Protein AF-A0AAV2QJX8-F1 (afdb_monomer_lite)

Secondary structure (DSSP, 8-state):
--HHHHHHH--TTS--SHHHHHHHHHHHHHT-TTS-----HHHHHHHHHHHHHHHHHHHHHHHHHHHHHHHH-HHHHHHHHHHHHHHS-TTSPP-GGG--

InterPro domains:
  IPR001128 Cytochrome P450 [PF00067] (2-97)
  IPR002401 Cytochrome P450, E-class, group I [PR00463] (43-60)
  IPR002401 Cytochrome P450, E-class, group I [PR00463] (63-89)
  IPR036396 Cytochrome P450 superfamily [G3DSA:1.10.630.10] (1-100)
  IPR036396 Cytochrome P450 superfamily [SSF48264] (2-98)
  IPR050182 Cytochrome P450 family 2 [PTHR24300] (1-99)

Organism: Meganyctiphanes norvegica (NCBI:txid48144)

Structure (mmCIF, N/CA/C/O backbone):
data_AF-A0AAV2QJX8-F1
#
_entry.id   AF-A0AAV2QJX8-F1
#
loop_
_atom_site.group_PDB
_atom_site.id
_atom_site.type_symbol
_atom_site.label_atom_id
_atom_site.label_alt_id
_atom_site.label_comp_id
_atom_site.label_asym_id
_atom_site.label_entity_id
_atom_site.label_seq_id
_atom_site.pdbx_PDB_ins_code
_atom_site.Cartn_x
_atom_site.Cartn_y
_atom_site.Cartn_z
_atom_site.occupancy
_atom_site.B_iso_or_equiv
_atom_site.auth_seq_id
_atom_site.auth_comp_id
_atom_site.auth_asym_id
_atom_site.auth_atom_id
_atom_site.pdbx_PDB_model_num
ATOM 1 N N . GLU A 1 1 ? 9.453 -11.529 -6.345 1.00 67.75 1 GLU A N 1
ATOM 2 C CA . GLU A 1 1 ? 9.596 -11.100 -7.738 1.00 67.75 1 GLU A CA 1
ATOM 3 C C . GLU A 1 1 ? 10.838 -10.242 -7.875 1.00 67.75 1 GLU A C 1
ATOM 5 O O . GLU A 1 1 ? 11.121 -9.453 -6.973 1.00 67.75 1 GLU A O 1
ATOM 10 N N . THR A 1 2 ? 11.620 -10.449 -8.926 1.00 85.69 2 THR A N 1
ATOM 11 C CA . THR A 1 2 ? 12.833 -9.676 -9.226 1.00 85.69 2 THR A CA 1
ATOM 12 C C . THR A 1 2 ? 12.669 -8.936 -10.545 1.00 85.69 2 THR A C 1
ATOM 14 O O . THR A 1 2 ? 11.900 -9.357 -11.402 1.00 85.69 2 THR A O 1
ATOM 17 N N . ILE A 1 3 ? 13.430 -7.857 -10.747 1.00 88.31 3 ILE A N 1
ATOM 18 C CA . ILE A 1 3 ? 13.440 -7.150 -12.039 1.00 88.31 3 ILE A CA 1
ATOM 19 C C . ILE A 1 3 ? 13.795 -8.111 -13.185 1.00 88.31 3 ILE A C 1
ATOM 21 O O . ILE A 1 3 ? 13.232 -7.990 -14.268 1.00 88.31 3 ILE A O 1
ATOM 25 N N . ASP A 1 4 ? 14.656 -9.102 -12.936 1.00 91.06 4 ASP A N 1
ATOM 26 C CA . ASP A 1 4 ? 15.007 -10.131 -13.919 1.00 91.06 4 ASP A CA 1
ATOM 27 C C . ASP A 1 4 ? 13.804 -11.014 -14.299 1.00 91.06 4 ASP A C 1
ATOM 29 O O . ASP A 1 4 ? 13.627 -11.345 -15.471 1.00 91.06 4 ASP A O 1
ATOM 33 N N . GLU A 1 5 ? 12.948 -11.367 -13.335 1.00 92.25 5 GLU A N 1
ATOM 34 C CA . GLU A 1 5 ? 11.710 -12.121 -13.584 1.00 92.25 5 GLU A CA 1
ATOM 35 C C . GLU A 1 5 ? 10.695 -11.293 -14.383 1.00 92.25 5 GLU A C 1
ATOM 37 O O . GLU A 1 5 ? 10.117 -11.815 -15.339 1.00 92.25 5 GLU A O 1
ATOM 42 N N . HIS A 1 6 ? 10.538 -10.003 -14.064 1.00 92.19 6 HIS A N 1
ATOM 43 C CA . HIS A 1 6 ? 9.719 -9.081 -14.860 1.00 92.19 6 HIS A CA 1
ATOM 44 C C . HIS A 1 6 ? 10.265 -8.941 -16.282 1.00 92.19 6 HIS A C 1
ATOM 46 O O . HIS A 1 6 ? 9.528 -9.089 -17.249 1.00 92.19 6 HIS A O 1
ATOM 52 N N . ARG A 1 7 ? 11.582 -8.753 -16.443 1.00 91.38 7 ARG A N 1
ATOM 53 C CA . ARG A 1 7 ? 12.243 -8.696 -17.758 1.00 91.38 7 ARG A CA 1
ATOM 54 C C . ARG A 1 7 ? 12.019 -9.963 -18.583 1.00 91.38 7 ARG A C 1
ATOM 56 O O . ARG A 1 7 ? 11.833 -9.859 -19.792 1.00 91.38 7 ARG A O 1
ATOM 63 N N . ALA A 1 8 ? 12.062 -11.138 -17.956 1.00 94.25 8 ALA A N 1
ATOM 64 C CA . ALA A 1 8 ? 11.900 -12.418 -18.641 1.00 94.25 8 ALA A CA 1
ATOM 65 C C . ALA A 1 8 ? 10.462 -12.669 -19.125 1.00 94.25 8 ALA A C 1
ATOM 67 O O . ALA A 1 8 ? 10.281 -13.337 -20.143 1.00 94.25 8 ALA A O 1
ATOM 68 N N . ASN A 1 9 ? 9.465 -12.140 -18.412 1.00 93.81 9 ASN A N 1
ATOM 69 C CA . ASN A 1 9 ? 8.045 -12.374 -18.683 1.00 93.81 9 ASN A CA 1
ATOM 70 C C . ASN A 1 9 ? 7.308 -11.135 -19.221 1.00 93.81 9 ASN A C 1
ATOM 72 O O . ASN A 1 9 ? 6.085 -11.172 -19.335 1.00 93.81 9 ASN A O 1
ATOM 76 N N . LEU A 1 10 ? 8.031 -10.057 -19.545 1.00 94.25 10 LEU A N 1
ATOM 77 C CA . LEU A 1 10 ? 7.440 -8.779 -19.931 1.00 94.25 10 LEU A CA 1
ATOM 78 C C . LEU A 1 10 ? 6.598 -8.914 -21.204 1.00 94.25 10 LEU A C 1
ATOM 80 O O . LEU A 1 10 ? 7.129 -9.191 -22.283 1.00 94.25 10 LEU A O 1
ATOM 84 N N . ASP A 1 11 ? 5.304 -8.635 -21.077 1.00 95.56 11 ASP A N 1
ATOM 85 C CA . ASP A 1 11 ? 4.378 -8.456 -22.190 1.00 95.56 11 ASP A CA 1
ATOM 86 C C . ASP A 1 11 ? 4.034 -6.961 -22.324 1.00 95.56 11 ASP A C 1
ATOM 88 O O . ASP A 1 11 ? 3.271 -6.432 -21.512 1.00 95.56 11 ASP A O 1
ATOM 92 N N . PRO A 1 12 ? 4.590 -6.247 -23.323 1.00 93.25 12 PRO A N 1
ATOM 93 C CA . PRO A 1 12 ? 4.323 -4.823 -23.509 1.00 93.25 12 PRO A CA 1
ATOM 94 C C . PRO A 1 12 ? 2.847 -4.479 -23.738 1.00 93.25 12 PRO A C 1
ATOM 96 O O . PRO A 1 12 ? 2.444 -3.353 -23.448 1.00 93.25 12 PRO A O 1
ATOM 99 N N . ASP A 1 13 ? 2.052 -5.423 -24.250 1.00 95.31 13 ASP A N 1
ATOM 100 C CA . ASP A 1 13 ? 0.625 -5.222 -24.517 1.00 95.31 13 ASP A CA 1
ATOM 101 C C . ASP A 1 13 ? -0.246 -5.522 -23.280 1.00 95.31 13 ASP A C 1
ATOM 103 O O . ASP A 1 13 ? -1.425 -5.157 -23.248 1.00 95.31 13 ASP A O 1
ATOM 107 N N . ASN A 1 14 ? 0.326 -6.151 -22.246 1.00 95.75 14 ASN A N 1
ATOM 108 C CA . ASN A 1 14 ? -0.356 -6.507 -21.002 1.00 95.75 14 ASN A CA 1
ATOM 109 C C . ASN A 1 14 ? 0.573 -6.387 -19.768 1.00 95.75 14 ASN A C 1
ATOM 111 O O . ASN A 1 14 ? 0.920 -7.402 -19.158 1.00 95.75 14 ASN A O 1
ATOM 115 N N . PRO A 1 15 ? 0.970 -5.161 -19.376 1.00 94.62 15 PRO A N 1
ATOM 116 C CA . PRO A 1 15 ? 1.770 -4.932 -18.173 1.00 94.62 15 PRO A CA 1
ATOM 117 C C . PRO A 1 15 ? 0.975 -5.269 -16.905 1.00 94.62 15 PRO A C 1
ATOM 119 O O . PRO A 1 15 ? -0.177 -4.854 -16.757 1.00 94.62 15 PRO A O 1
ATOM 122 N N . LEU A 1 16 ? 1.589 -6.005 -15.979 1.00 93.06 16 LEU A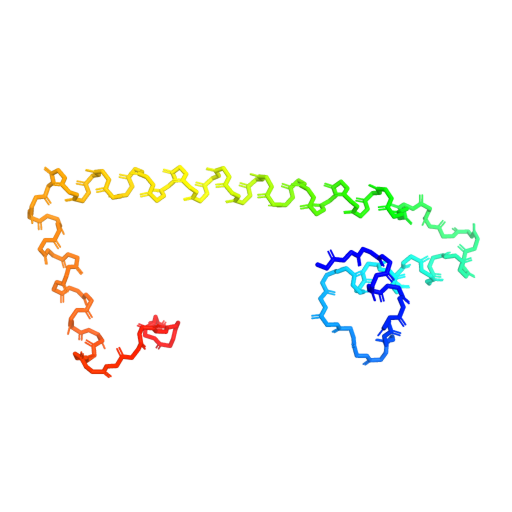 N 1
ATOM 123 C CA . LEU A 1 16 ? 0.921 -6.491 -14.770 1.00 93.06 16 LEU A CA 1
ATOM 124 C C . LEU A 1 16 ? 1.017 -5.504 -13.609 1.00 93.06 16 LEU A C 1
ATOM 126 O O . LEU A 1 16 ? 0.101 -5.422 -12.786 1.00 93.06 16 LEU A O 1
ATOM 130 N N . ASP A 1 17 ? 2.116 -4.758 -13.531 1.00 92.25 17 ASP A N 1
ATOM 131 C CA . ASP A 1 17 ? 2.366 -3.848 -12.425 1.00 92.25 17 ASP A CA 1
ATOM 132 C C . ASP A 1 17 ? 3.257 -2.645 -12.790 1.00 92.25 17 ASP A C 1
ATOM 134 O O . ASP A 1 17 ? 3.586 -2.366 -13.947 1.00 92.25 17 ASP A O 1
ATOM 138 N N . VAL A 1 18 ? 3.628 -1.883 -11.759 1.00 91.00 18 VAL A N 1
ATOM 139 C CA . VAL A 1 18 ? 4.465 -0.686 -11.887 1.00 91.00 18 VAL A CA 1
ATOM 140 C C . VAL A 1 18 ? 5.867 -0.989 -12.426 1.00 91.00 18 VAL A C 1
ATOM 142 O O . VAL A 1 18 ? 6.458 -0.123 -13.075 1.00 91.00 18 VAL A O 1
ATOM 145 N N . ILE A 1 19 ? 6.401 -2.187 -12.172 1.00 92.31 19 ILE A N 1
ATOM 146 C CA . ILE A 1 19 ? 7.719 -2.612 -12.644 1.00 92.31 19 ILE A CA 1
ATOM 147 C C . ILE A 1 19 ? 7.641 -2.784 -14.158 1.00 92.31 19 ILE A C 1
ATOM 149 O O . ILE A 1 19 ? 8.415 -2.140 -14.868 1.00 92.31 19 ILE A O 1
ATOM 153 N N . ASP A 1 20 ? 6.655 -3.528 -14.660 1.00 93.50 20 ASP A N 1
ATOM 154 C CA . ASP A 1 20 ? 6.452 -3.731 -16.101 1.00 93.50 20 ASP A CA 1
ATOM 155 C C . ASP A 1 20 ? 6.280 -2.405 -16.847 1.00 93.50 20 ASP A C 1
ATOM 157 O O . ASP A 1 20 ? 6.976 -2.138 -17.832 1.00 93.50 20 ASP A O 1
ATOM 161 N N . HIS A 1 21 ? 5.417 -1.523 -16.334 1.00 92.12 21 HIS A N 1
ATOM 162 C CA . HIS A 1 21 ? 5.209 -0.194 -16.911 1.00 92.12 21 HIS A CA 1
ATOM 163 C C . HIS A 1 21 ? 6.500 0.628 -16.979 1.00 92.12 21 HIS A C 1
ATOM 165 O O . HIS A 1 21 ? 6.755 1.305 -17.978 1.00 92.12 21 HIS A O 1
ATOM 171 N N . TYR A 1 22 ? 7.329 0.572 -15.937 1.00 91.19 22 TYR A N 1
ATOM 172 C CA . TYR A 1 22 ? 8.600 1.287 -15.924 1.00 91.19 22 TYR A CA 1
ATOM 173 C C . TYR A 1 22 ? 9.588 0.702 -16.938 1.00 91.19 22 TYR A C 1
ATOM 175 O O . TYR A 1 22 ? 10.271 1.455 -17.634 1.00 91.19 22 TYR A O 1
ATOM 183 N N . LEU A 1 23 ? 9.666 -0.628 -17.046 1.00 90.94 23 LEU A N 1
ATOM 184 C CA . LEU A 1 23 ? 10.574 -1.312 -17.969 1.00 90.94 23 LEU A CA 1
ATOM 185 C C . LEU A 1 23 ? 10.210 -1.053 -19.440 1.00 90.94 23 LEU A C 1
ATOM 187 O O . LEU A 1 23 ? 11.116 -0.804 -20.240 1.00 90.94 23 LEU A O 1
ATOM 191 N N . ILE A 1 24 ? 8.917 -1.045 -19.781 1.00 91.56 24 ILE A N 1
ATOM 192 C CA . ILE A 1 24 ? 8.418 -0.695 -21.124 1.00 91.56 24 ILE A CA 1
ATOM 193 C C . ILE A 1 24 ? 8.850 0.724 -21.487 1.00 91.56 24 ILE A C 1
ATOM 195 O O . ILE A 1 24 ? 9.475 0.960 -22.520 1.00 91.56 24 ILE A O 1
ATOM 199 N N . GLU A 1 25 ? 8.587 1.664 -20.591 1.00 88.56 25 GLU A N 1
ATOM 200 C CA . GLU A 1 25 ? 8.918 3.070 -20.772 1.00 88.56 25 GLU A CA 1
ATOM 201 C C . GLU A 1 25 ? 10.443 3.302 -20.861 1.00 88.56 25 GLU A C 1
ATOM 203 O O . GLU A 1 25 ? 10.904 4.111 -21.669 1.00 88.56 25 GLU A O 1
ATOM 208 N N . CYS A 1 26 ? 11.259 2.558 -20.102 1.00 86.62 26 CYS A N 1
ATOM 209 C CA . CYS A 1 26 ? 12.716 2.535 -20.285 1.00 86.62 26 CYS A CA 1
ATOM 210 C C . CYS A 1 26 ? 13.104 2.140 -21.716 1.00 86.62 26 CYS A C 1
ATOM 212 O O . CYS A 1 26 ? 14.010 2.739 -22.304 1.00 86.62 26 CYS A O 1
ATOM 214 N N . ASP A 1 27 ? 12.457 1.120 -22.278 1.00 87.69 27 ASP A N 1
ATOM 215 C CA . ASP A 1 27 ? 12.772 0.619 -23.615 1.00 87.69 27 ASP A CA 1
ATOM 216 C C . ASP A 1 27 ? 12.272 1.554 -24.722 1.00 87.69 27 ASP A C 1
ATOM 218 O O . ASP A 1 27 ? 12.922 1.674 -25.764 1.00 87.69 27 ASP A O 1
ATOM 222 N N . GLU A 1 28 ? 11.182 2.285 -24.497 1.00 86.62 28 GLU A N 1
ATOM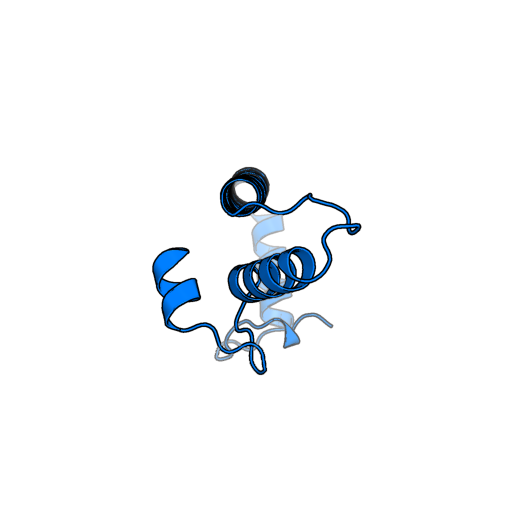 223 C CA . GLU A 1 28 ? 10.734 3.360 -25.386 1.00 86.62 28 GLU A CA 1
ATOM 224 C C . GLU A 1 28 ? 11.709 4.540 -25.404 1.00 86.62 28 GLU 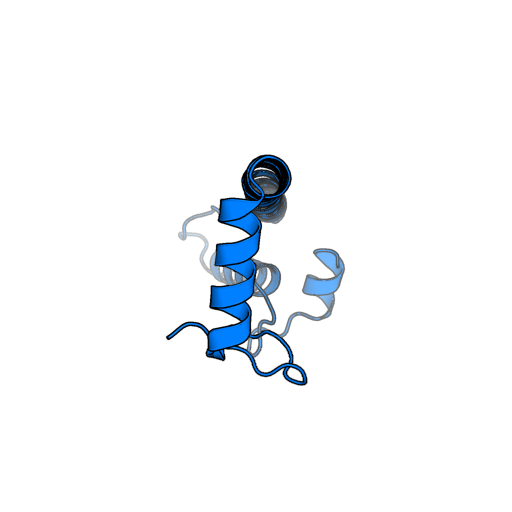A C 1
ATOM 226 O O . GLU A 1 28 ? 12.060 5.035 -26.480 1.00 86.62 28 GLU A O 1
ATOM 231 N N . GLN A 1 29 ? 12.235 4.945 -24.246 1.00 82.94 29 GLN A N 1
ATOM 232 C CA . GLN A 1 29 ? 13.221 6.029 -24.171 1.00 82.94 29 GLN A CA 1
ATOM 233 C C . GLN A 1 29 ? 14.529 5.681 -24.885 1.00 82.94 29 GLN A C 1
ATOM 235 O O . GLN A 1 29 ? 15.090 6.531 -25.579 1.00 82.94 29 GLN A O 1
ATOM 240 N N . LYS A 1 30 ? 14.984 4.422 -24.814 1.00 81.25 30 LYS A N 1
ATOM 241 C CA . LYS A 1 30 ? 16.167 3.958 -25.567 1.00 81.25 30 LYS A CA 1
ATOM 242 C C . LYS A 1 30 ? 16.005 4.120 -27.084 1.00 81.25 30 LYS A C 1
ATOM 244 O O . LYS A 1 30 ? 17.004 4.295 -27.780 1.00 81.25 30 LYS A O 1
ATOM 249 N N . LYS A 1 31 ? 14.773 4.084 -27.607 1.00 84.44 31 LYS A N 1
ATOM 250 C CA . LYS A 1 31 ? 14.482 4.281 -29.040 1.00 84.44 31 LYS A CA 1
ATOM 251 C C . LYS A 1 31 ? 14.544 5.753 -29.466 1.00 84.44 31 LYS A C 1
ATOM 253 O O . LYS A 1 31 ? 14.595 6.018 -30.665 1.00 84.44 31 LYS A O 1
ATOM 258 N N . ASN A 1 32 ? 14.569 6.705 -28.526 1.00 81.25 32 ASN A N 1
ATOM 259 C CA . ASN A 1 32 ? 14.654 8.139 -28.803 1.00 81.25 32 ASN A CA 1
ATOM 260 C C . ASN A 1 32 ? 15.929 8.761 -28.190 1.00 81.25 32 ASN A C 1
ATOM 262 O O . ASN A 1 32 ? 15.893 9.252 -27.062 1.00 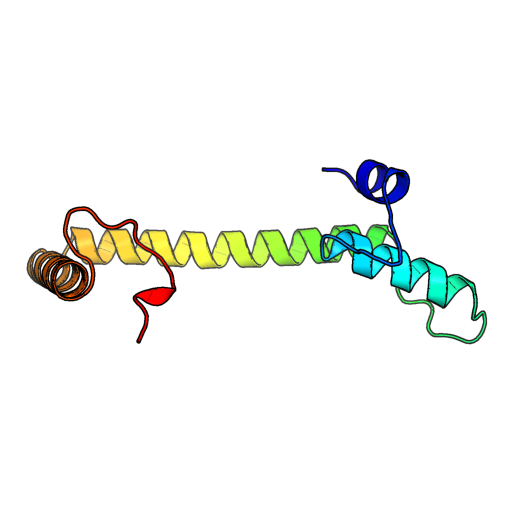81.25 32 ASN A O 1
ATOM 266 N N . PRO A 1 33 ? 17.049 8.826 -28.938 1.00 71.12 33 PRO A N 1
ATOM 267 C CA . PRO A 1 33 ? 18.340 9.314 -28.432 1.00 71.12 33 PRO A CA 1
ATOM 268 C C . PRO A 1 33 ? 18.341 10.779 -27.969 1.00 71.12 33 PRO A C 1
ATOM 270 O O . PRO A 1 33 ? 19.209 11.176 -27.196 1.00 71.12 33 PRO A O 1
ATOM 273 N N . ASN A 1 34 ? 17.383 11.579 -28.452 1.00 77.56 34 ASN A N 1
ATOM 274 C CA . ASN A 1 34 ? 17.209 12.988 -28.084 1.00 77.56 34 ASN A CA 1
ATOM 275 C C . ASN A 1 34 ? 16.170 13.175 -26.967 1.00 77.56 34 ASN A C 1
ATOM 277 O O . ASN A 1 34 ? 15.864 14.307 -26.588 1.00 77.56 34 ASN A O 1
ATOM 281 N N . GLY A 1 35 ? 15.580 12.078 -26.490 1.00 67.06 35 GLY A N 1
ATOM 282 C CA . GLY A 1 35 ? 14.627 12.073 -25.398 1.00 67.06 35 GLY A CA 1
ATOM 283 C C . GLY A 1 35 ? 15.304 12.240 -24.034 1.00 67.06 35 GLY A C 1
ATOM 284 O O . GLY A 1 35 ? 16.527 12.123 -23.909 1.00 67.06 35 GLY A O 1
ATOM 285 N N . PRO A 1 36 ? 14.518 12.513 -22.985 1.00 64.75 36 PRO A N 1
ATOM 286 C CA . PRO A 1 36 ? 15.042 12.608 -21.633 1.00 64.75 36 PRO A CA 1
ATOM 287 C C . PRO A 1 36 ? 15.616 11.258 -21.168 1.00 64.75 36 PRO A C 1
ATOM 289 O O . PRO A 1 36 ? 14.902 10.262 -21.171 1.00 64.75 36 PRO A O 1
ATOM 292 N N . GLN A 1 37 ? 16.886 11.213 -20.750 1.00 67.06 37 GLN A N 1
ATOM 293 C CA . GLN A 1 37 ? 17.528 9.998 -20.223 1.00 67.06 37 GLN A CA 1
ATOM 294 C C . GLN A 1 37 ? 17.360 9.925 -18.702 1.00 67.06 37 GLN A C 1
ATOM 296 O O . GLN A 1 37 ? 18.291 10.219 -17.954 1.00 67.06 37 GLN A O 1
ATOM 301 N N . PHE A 1 38 ? 16.157 9.592 -18.235 1.00 64.06 38 PHE A N 1
ATOM 302 C CA . PHE A 1 38 ? 15.837 9.659 -16.801 1.00 64.06 38 PHE A CA 1
ATOM 303 C C . PHE A 1 38 ? 15.545 8.309 -16.139 1.00 64.06 38 PHE A C 1
ATOM 305 O O . PHE A 1 38 ? 15.180 8.297 -14.968 1.00 64.06 38 PHE A O 1
ATOM 312 N N . LYS A 1 39 ? 15.652 7.183 -16.856 1.00 69.94 39 LYS A N 1
ATOM 313 C CA . LYS A 1 39 ? 15.102 5.910 -16.371 1.00 69.94 39 LYS A CA 1
ATOM 314 C C . LYS A 1 39 ? 16.086 4.754 -16.518 1.00 69.94 39 LYS A C 1
ATOM 316 O O . LYS A 1 39 ? 16.110 4.073 -17.544 1.00 69.94 39 LYS A O 1
ATOM 321 N N . SER A 1 40 ? 16.915 4.546 -15.494 1.00 83.69 40 SER A N 1
ATOM 322 C CA . SER A 1 40 ? 17.706 3.321 -15.341 1.00 83.69 40 SER A CA 1
ATOM 323 C C . SER A 1 40 ? 16.990 2.310 -14.441 1.00 83.69 40 SER A C 1
ATOM 325 O O . SER A 1 40 ? 16.154 2.675 -13.617 1.00 83.69 40 SER A O 1
ATOM 327 N N . GLU A 1 41 ? 17.363 1.034 -14.529 1.00 83.62 41 GLU A N 1
ATOM 328 C CA . GLU A 1 41 ? 16.864 0.014 -13.592 1.00 83.62 41 GLU A CA 1
ATOM 329 C C . GLU A 1 41 ? 17.271 0.316 -12.140 1.00 83.62 41 GLU A C 1
ATOM 331 O O . GLU A 1 41 ? 16.542 -0.007 -11.208 1.00 83.62 41 GLU A O 1
ATOM 336 N N . MET A 1 42 ? 18.386 1.022 -11.923 1.00 86.38 42 MET A N 1
ATOM 337 C CA . MET A 1 42 ? 18.761 1.488 -10.584 1.00 86.38 42 MET A CA 1
ATOM 338 C C . MET A 1 42 ? 17.804 2.555 -10.048 1.00 86.38 42 MET A C 1
ATOM 340 O O . MET A 1 42 ? 17.551 2.598 -8.844 1.00 86.38 42 MET A O 1
ATOM 344 N N . ASP A 1 43 ? 17.261 3.408 -10.916 1.00 88.62 43 ASP A N 1
ATOM 345 C CA . ASP A 1 43 ? 16.266 4.406 -10.517 1.00 88.62 43 ASP A CA 1
ATOM 346 C C . ASP A 1 43 ? 14.910 3.750 -10.232 1.00 88.62 43 ASP A C 1
ATOM 348 O O . ASP A 1 43 ? 14.213 4.174 -9.308 1.00 88.62 43 ASP A O 1
ATOM 352 N N . LEU A 1 44 ? 14.580 2.661 -10.935 1.00 89.12 44 LEU A N 1
ATOM 353 C CA . LEU A 1 44 ? 13.438 1.806 -10.606 1.00 89.12 44 LEU A CA 1
ATOM 354 C C . LEU A 1 44 ? 13.582 1.190 -9.212 1.00 89.12 44 LEU A C 1
ATOM 356 O O . LEU A 1 44 ? 12.681 1.333 -8.389 1.00 89.12 44 LEU A O 1
ATOM 360 N N . ILE A 1 45 ? 14.733 0.578 -8.911 1.00 89.94 45 ILE A N 1
ATOM 361 C CA . ILE A 1 45 ? 15.010 -0.003 -7.586 1.00 89.94 45 ILE A CA 1
ATOM 362 C C . ILE A 1 45 ? 14.848 1.050 -6.487 1.00 89.94 45 ILE A C 1
ATOM 364 O O . ILE A 1 45 ? 14.192 0.789 -5.481 1.00 89.94 45 ILE A O 1
ATOM 368 N N . ARG A 1 46 ? 15.414 2.249 -6.681 1.00 90.88 46 ARG A N 1
ATOM 369 C CA . ARG A 1 46 ? 15.274 3.357 -5.722 1.00 90.88 46 ARG A CA 1
ATOM 370 C C . ARG A 1 46 ? 13.820 3.763 -5.533 1.00 90.88 46 ARG A C 1
ATOM 372 O O . ARG A 1 46 ? 13.378 3.890 -4.402 1.00 90.88 46 ARG A O 1
ATOM 379 N N . THR A 1 47 ? 13.078 3.912 -6.625 1.00 90.38 47 THR A N 1
ATOM 380 C CA . THR A 1 47 ? 11.668 4.317 -6.582 1.00 90.38 47 THR A CA 1
ATOM 381 C C . THR A 1 47 ? 10.813 3.292 -5.837 1.00 90.38 47 THR A C 1
ATOM 383 O O . THR A 1 47 ? 10.017 3.668 -4.979 1.00 90.38 47 THR A O 1
ATOM 386 N N . ILE A 1 48 ? 10.996 1.997 -6.118 1.00 91.44 48 ILE A N 1
ATOM 387 C CA . ILE A 1 48 ? 10.285 0.914 -5.422 1.00 91.44 48 ILE A CA 1
ATOM 388 C C . ILE A 1 48 ? 10.652 0.907 -3.938 1.00 91.44 48 ILE A C 1
ATOM 390 O O . ILE A 1 48 ? 9.771 0.785 -3.087 1.00 91.44 48 ILE A O 1
ATOM 394 N N . PHE A 1 49 ? 11.941 1.053 -3.622 1.00 93.31 49 PHE A N 1
ATOM 395 C CA . PHE A 1 49 ? 12.408 1.084 -2.242 1.00 93.31 49 PHE A CA 1
ATOM 396 C C . PHE A 1 49 ? 11.823 2.269 -1.471 1.00 93.31 49 PHE A C 1
ATOM 398 O O . PHE A 1 49 ? 11.299 2.071 -0.378 1.00 93.31 49 PHE A O 1
ATOM 405 N N . ASP A 1 50 ? 11.857 3.471 -2.044 1.00 94.88 50 ASP A N 1
ATOM 406 C CA . ASP A 1 50 ? 11.308 4.676 -1.422 1.00 94.88 50 ASP A CA 1
ATOM 407 C C . ASP A 1 50 ? 9.797 4.544 -1.205 1.00 94.88 50 ASP A C 1
ATOM 409 O O . ASP A 1 50 ? 9.306 4.838 -0.114 1.00 94.88 50 ASP A O 1
ATOM 413 N N . LEU A 1 51 ? 9.060 4.040 -2.203 1.00 93.69 51 LEU A N 1
ATOM 414 C CA . LEU A 1 51 ? 7.619 3.803 -2.096 1.00 93.69 51 LEU A CA 1
ATOM 415 C C . LEU A 1 51 ? 7.298 2.802 -0.978 1.00 93.69 51 LEU A C 1
ATOM 417 O O . LEU A 1 51 ? 6.416 3.056 -0.153 1.00 93.69 51 LEU A O 1
ATOM 421 N N . PHE A 1 52 ? 8.029 1.686 -0.923 1.00 94.19 52 PHE A N 1
ATOM 422 C CA . PHE A 1 52 ? 7.843 0.667 0.105 1.00 94.19 52 PHE A CA 1
ATOM 423 C C . PHE A 1 52 ? 8.203 1.193 1.495 1.00 94.19 52 PHE A C 1
ATOM 425 O O . PHE A 1 52 ? 7.411 1.050 2.422 1.00 94.19 52 PHE A O 1
ATOM 432 N N . ALA A 1 53 ? 9.368 1.822 1.651 1.00 96.75 53 ALA A N 1
ATOM 433 C CA . ALA A 1 53 ? 9.839 2.331 2.933 1.00 96.75 53 ALA A CA 1
ATOM 434 C C . ALA A 1 53 ? 8.901 3.412 3.485 1.00 96.75 53 ALA A C 1
ATOM 436 O O . ALA A 1 53 ? 8.498 3.338 4.648 1.00 96.75 53 ALA A O 1
ATOM 437 N N . ALA A 1 54 ? 8.496 4.372 2.647 1.00 97.12 54 ALA A N 1
ATOM 438 C CA . ALA A 1 54 ? 7.562 5.422 3.040 1.00 97.12 54 ALA A CA 1
ATOM 439 C C . ALA A 1 54 ? 6.185 4.850 3.414 1.00 97.12 54 ALA A C 1
ATOM 441 O O . ALA A 1 54 ? 5.619 5.228 4.443 1.00 97.12 54 ALA A O 1
ATOM 442 N N . GLY A 1 55 ? 5.654 3.918 2.614 1.00 96.88 55 GLY A N 1
ATOM 443 C CA . GLY A 1 55 ? 4.366 3.274 2.879 1.00 96.88 55 GLY A CA 1
ATOM 444 C C . GLY A 1 55 ? 4.382 2.407 4.138 1.00 96.88 55 GLY A C 1
ATOM 445 O O . GLY A 1 55 ? 3.441 2.455 4.933 1.00 96.88 55 GLY A O 1
ATOM 446 N N . PHE A 1 56 ? 5.465 1.658 4.349 1.00 96.94 56 PHE A N 1
ATOM 447 C CA . PHE A 1 56 ? 5.656 0.796 5.510 1.00 96.94 56 PHE A CA 1
ATOM 448 C C . PHE A 1 56 ? 5.745 1.603 6.805 1.00 96.94 56 PHE A C 1
ATOM 450 O O . PHE A 1 56 ? 4.987 1.330 7.737 1.00 96.94 56 PHE A O 1
ATOM 457 N N . ASP A 1 57 ? 6.633 2.600 6.868 1.00 96.69 57 ASP A N 1
ATOM 458 C CA . ASP A 1 57 ? 6.868 3.370 8.093 1.00 96.69 57 ASP A CA 1
ATOM 459 C C . ASP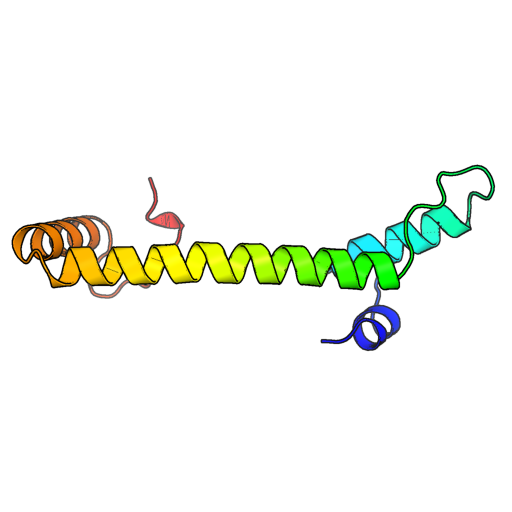 A 1 57 ? 5.607 4.131 8.527 1.00 96.69 57 ASP A C 1
ATOM 461 O O . ASP A 1 57 ? 5.146 4.004 9.666 1.00 96.69 57 ASP A O 1
ATOM 465 N N . THR A 1 58 ? 4.976 4.842 7.586 1.00 98.12 58 THR A N 1
ATOM 466 C CA . THR A 1 58 ? 3.773 5.634 7.871 1.00 98.12 58 THR A CA 1
ATOM 467 C C . THR A 1 58 ? 2.584 4.756 8.261 1.00 98.12 58 THR A C 1
ATOM 469 O O . THR A 1 58 ? 2.007 4.964 9.329 1.00 98.12 58 THR A O 1
ATOM 472 N N . SER A 1 59 ? 2.249 3.730 7.469 1.00 98.31 59 SER A N 1
ATOM 473 C CA . SER A 1 59 ? 1.086 2.870 7.741 1.00 98.31 59 SER A CA 1
ATOM 474 C C . SER A 1 59 ? 1.261 2.052 9.022 1.00 98.31 59 SER A C 1
ATOM 476 O O . SER A 1 59 ? 0.323 1.939 9.812 1.00 98.31 59 SER A O 1
ATOM 478 N N . SER A 1 60 ? 2.464 1.521 9.271 1.00 98.25 60 SER A N 1
ATOM 479 C CA . SER A 1 60 ? 2.778 0.772 10.496 1.00 98.25 60 SER A CA 1
ATOM 480 C C . SER A 1 60 ? 2.659 1.657 11.735 1.00 98.25 60 SER A C 1
ATOM 482 O O . SER A 1 60 ? 2.024 1.270 12.721 1.00 98.25 60 SER A O 1
ATOM 484 N N . SER A 1 61 ? 3.205 2.875 11.676 1.00 98.06 61 SER A N 1
ATOM 485 C CA . SER A 1 61 ? 3.091 3.848 12.762 1.00 98.06 61 SER A CA 1
ATOM 486 C C . SER A 1 61 ? 1.630 4.218 13.026 1.00 98.06 61 SER A C 1
ATOM 488 O O . SER A 1 61 ? 1.170 4.142 14.169 1.00 98.06 61 SER A O 1
ATOM 490 N N . THR A 1 62 ? 0.860 4.527 11.979 1.00 98.44 62 THR A N 1
ATOM 491 C CA . THR A 1 62 ? -0.568 4.845 12.099 1.00 98.44 62 THR A CA 1
ATOM 492 C C . THR A 1 62 ? -1.358 3.696 12.718 1.00 98.44 62 THR A C 1
ATOM 494 O O . THR A 1 62 ? -2.092 3.927 13.678 1.00 98.44 62 THR A O 1
ATOM 497 N N . LEU A 1 63 ? -1.187 2.460 12.236 1.00 98.25 63 LEU A N 1
ATOM 498 C CA . LEU A 1 63 ? -1.879 1.290 12.788 1.00 98.25 63 LEU A CA 1
ATOM 499 C C . LEU A 1 63 ? -1.485 1.024 14.241 1.00 98.25 63 LEU A C 1
ATOM 501 O O . LEU A 1 63 ? -2.349 0.744 15.072 1.00 98.25 63 LEU A O 1
ATOM 505 N N . ARG A 1 64 ? -0.199 1.161 14.580 1.00 98.31 64 ARG A N 1
ATOM 506 C CA . ARG A 1 64 ? 0.286 1.019 15.958 1.00 98.31 64 ARG A CA 1
ATOM 507 C C . ARG A 1 64 ? -0.418 1.998 16.895 1.00 98.31 64 ARG A C 1
ATOM 509 O O . ARG A 1 64 ? -0.878 1.587 17.959 1.00 98.31 64 ARG A O 1
ATOM 516 N N . TRP A 1 65 ? -0.496 3.273 16.519 1.00 98.06 65 TRP A N 1
ATOM 517 C CA . TRP A 1 65 ? -1.179 4.280 17.330 1.00 98.06 65 TRP A CA 1
ATOM 518 C C . TRP A 1 65 ? -2.685 4.046 17.377 1.00 98.06 65 TRP A C 1
ATOM 520 O O . TRP A 1 65 ? -3.254 4.095 18.464 1.00 98.06 65 TRP A O 1
ATOM 530 N N . LEU A 1 66 ? -3.317 3.732 16.244 1.00 97.88 66 LEU A N 1
ATOM 531 C CA . LEU A 1 66 ? -4.742 3.409 16.171 1.00 97.88 66 LEU A CA 1
ATOM 532 C C . LEU A 1 66 ? -5.104 2.298 17.163 1.00 97.88 66 LEU A C 1
ATOM 534 O O . LEU A 1 66 ? -5.968 2.496 18.015 1.00 97.88 66 LEU A O 1
ATOM 538 N N . ILE A 1 67 ? -4.398 1.166 17.100 1.00 97.75 67 ILE A N 1
ATOM 539 C CA . ILE A 1 67 ? -4.630 0.022 17.989 1.00 97.75 67 ILE A CA 1
ATOM 540 C C . ILE A 1 67 ? -4.405 0.424 19.448 1.00 97.75 67 ILE A C 1
ATOM 542 O O . ILE A 1 67 ? -5.231 0.102 20.298 1.00 97.75 67 ILE A O 1
ATOM 546 N N . LEU A 1 68 ? -3.322 1.150 19.750 1.00 98.00 68 LEU A N 1
ATOM 547 C CA . LEU A 1 68 ? -3.031 1.591 21.114 1.00 98.00 68 LEU A CA 1
ATOM 548 C C . LEU A 1 68 ? -4.150 2.477 21.683 1.00 98.00 68 LEU A C 1
ATOM 550 O O . LEU A 1 68 ? -4.576 2.266 22.821 1.00 98.00 68 LEU A O 1
ATOM 554 N N . TYR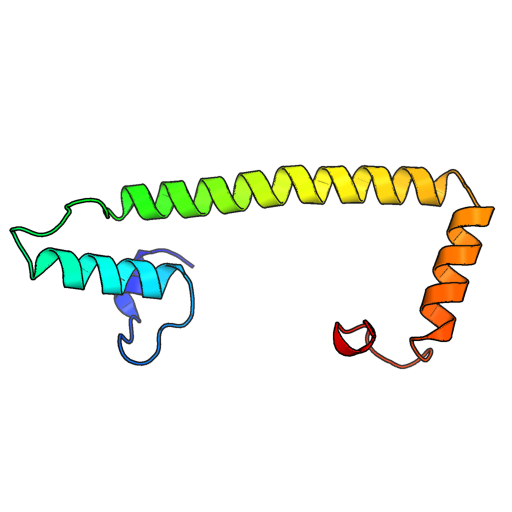 A 1 69 ? -4.629 3.455 20.910 1.00 97.38 69 TYR A N 1
ATOM 555 C CA . TYR A 1 69 ? -5.682 4.366 21.357 1.00 97.38 69 TYR A CA 1
ATOM 556 C C . TYR A 1 69 ? -7.013 3.642 21.532 1.00 97.38 69 TYR A C 1
ATOM 558 O O . TYR A 1 69 ? -7.646 3.822 22.570 1.00 97.38 69 TYR A O 1
ATOM 566 N N . VAL A 1 70 ? -7.403 2.796 20.576 1.00 98.00 70 VAL A N 1
ATOM 567 C CA . VAL A 1 70 ? -8.647 2.016 20.646 1.00 98.00 70 VAL A CA 1
ATOM 568 C C . VAL A 1 70 ? -8.621 1.064 21.843 1.00 98.00 70 VAL A C 1
ATOM 570 O O . VAL A 1 70 ? -9.551 1.071 22.643 1.00 98.00 70 VAL A O 1
ATOM 573 N N . ALA A 1 71 ? -7.528 0.321 22.040 1.00 97.12 71 ALA A N 1
ATOM 574 C CA . ALA A 1 71 ? -7.392 -0.615 23.158 1.00 97.12 71 ALA A CA 1
ATOM 575 C C . ALA A 1 71 ? -7.368 0.072 24.536 1.00 97.12 71 ALA A C 1
ATOM 577 O O . ALA A 1 71 ? -7.729 -0.542 25.538 1.00 97.12 71 ALA A O 1
ATOM 578 N N . SER A 1 72 ? -6.950 1.340 24.603 1.00 97.88 72 SER A N 1
ATOM 579 C CA . SER A 1 72 ? -6.913 2.109 25.855 1.00 97.88 72 SER A CA 1
ATOM 580 C C . SER A 1 72 ? -8.243 2.802 26.190 1.00 97.88 72 SER A C 1
ATOM 582 O O . SER A 1 72 ? -8.389 3.304 27.302 1.00 97.88 72 SER A O 1
ATOM 584 N N . HIS A 1 73 ? -9.207 2.837 25.261 1.00 97.69 73 HIS A N 1
ATOM 585 C CA . HIS A 1 73 ? -10.470 3.575 25.386 1.00 97.69 73 HIS A CA 1
ATOM 586 C C . HIS A 1 73 ? -11.654 2.670 25.026 1.00 97.69 73 HIS A C 1
ATOM 588 O O . HIS A 1 73 ? -12.135 2.647 23.891 1.00 97.69 73 HIS A O 1
ATOM 594 N N . SER A 1 74 ? -12.133 1.907 26.011 1.00 96.81 74 SER A N 1
ATOM 595 C CA . SER A 1 74 ? -13.177 0.884 25.827 1.00 96.81 74 SER A CA 1
ATOM 596 C C . SER A 1 74 ? -14.465 1.408 25.175 1.00 96.81 74 SER A C 1
ATOM 598 O O . SER A 1 74 ? -15.116 0.708 24.402 1.00 96.81 74 SER A O 1
ATOM 600 N N . GLU A 1 75 ? -14.828 2.660 25.443 1.00 97.94 75 GLU A N 1
ATOM 601 C CA . GLU A 1 75 ? -15.986 3.324 24.860 1.00 97.94 75 GLU A CA 1
ATOM 602 C C . GLU A 1 75 ? -15.805 3.633 23.371 1.00 97.94 75 GLU A C 1
ATOM 604 O O . GLU A 1 75 ? -16.779 3.560 22.622 1.00 97.94 75 GLU A O 1
ATOM 609 N N . VAL A 1 76 ? -14.580 3.953 22.940 1.00 97.38 76 VAL A N 1
ATOM 610 C CA . VAL A 1 76 ? -14.234 4.158 21.527 1.00 97.38 76 VAL A CA 1
ATOM 611 C C . VAL A 1 76 ? -14.209 2.815 20.813 1.00 97.38 76 VAL A C 1
ATOM 613 O O . VAL A 1 76 ? -14.814 2.686 19.753 1.00 97.38 76 VAL A O 1
ATOM 616 N N . GLN A 1 77 ? -13.592 1.799 21.422 1.00 98.06 77 GLN A N 1
ATOM 617 C CA . GLN A 1 77 ? -13.582 0.443 20.879 1.00 98.06 77 GLN A CA 1
ATOM 618 C C . GLN A 1 77 ? -15.001 -0.093 20.656 1.00 98.06 77 GLN A C 1
ATOM 620 O O . GLN A 1 77 ? -15.295 -0.593 19.574 1.00 98.06 77 GLN A O 1
ATOM 625 N N . ARG A 1 78 ? -15.903 0.058 21.636 1.00 97.81 78 ARG A N 1
ATOM 626 C CA . ARG A 1 78 ? -17.305 -0.367 21.493 1.00 97.81 78 ARG A CA 1
ATOM 627 C C . ARG A 1 78 ? -17.997 0.326 20.318 1.00 97.81 78 ARG A C 1
ATOM 629 O O . ARG A 1 78 ? -18.641 -0.348 19.529 1.00 97.81 78 ARG A O 1
ATOM 636 N N . LYS A 1 79 ? -17.848 1.650 20.190 1.00 97.19 79 LYS A N 1
ATOM 637 C CA . LYS A 1 79 ? -18.447 2.410 19.080 1.00 97.19 79 LYS A CA 1
ATOM 638 C C . LYS A 1 79 ? -17.919 1.960 17.719 1.00 97.19 79 LYS A C 1
ATOM 640 O O . LYS A 1 79 ? -18.705 1.839 16.793 1.00 97.19 79 LYS A O 1
ATOM 645 N N . LEU A 1 80 ? -16.614 1.701 17.618 1.00 94.81 80 LEU A N 1
ATOM 646 C CA . LEU A 1 80 ? -15.986 1.221 16.387 1.00 94.81 80 LEU A CA 1
ATOM 647 C C . LEU A 1 80 ? -16.544 -0.146 15.967 1.00 94.81 80 LEU A C 1
ATOM 649 O O . LEU A 1 80 ? -16.845 -0.341 14.797 1.00 94.81 80 LEU A O 1
ATOM 653 N N . HIS A 1 81 ? -16.722 -1.074 16.912 1.00 93.38 81 HIS A N 1
ATOM 654 C CA . HIS A 1 81 ? -17.369 -2.357 16.619 1.00 93.38 81 HIS A CA 1
ATOM 655 C C . HIS A 1 81 ? -18.834 -2.178 16.199 1.00 93.38 81 HIS A C 1
ATOM 657 O O . HIS A 1 81 ? -19.232 -2.737 15.187 1.00 93.38 81 HIS A O 1
ATOM 663 N N . GLU A 1 82 ? -19.606 -1.352 16.915 1.00 94.69 82 GLU A N 1
ATOM 664 C CA . GLU A 1 82 ? -21.009 -1.062 16.570 1.00 94.69 82 GLU A CA 1
ATOM 665 C C . GLU A 1 82 ? -21.160 -0.464 15.162 1.00 94.69 82 GLU A C 1
ATOM 667 O O . GLU A 1 82 ? -22.111 -0.792 14.458 1.00 94.69 82 GLU A O 1
ATOM 672 N N . GLU A 1 83 ? -20.230 0.397 14.740 1.00 93.19 83 GLU A N 1
ATOM 673 C CA . GLU A 1 83 ? -20.215 0.977 13.394 1.00 93.19 83 GLU A CA 1
ATOM 674 C C . GLU A 1 83 ? -19.939 -0.089 12.326 1.00 93.19 83 GLU A C 1
ATOM 676 O O . GLU A 1 83 ? -20.690 -0.178 11.355 1.00 93.19 83 GLU A O 1
ATOM 681 N N . ILE A 1 84 ? -18.933 -0.947 12.533 1.00 91.62 84 ILE A N 1
ATOM 682 C CA . ILE A 1 84 ? -18.618 -2.049 11.610 1.00 91.62 84 ILE A CA 1
ATOM 683 C C . ILE A 1 84 ? -19.802 -3.019 11.502 1.00 91.62 84 ILE A C 1
ATOM 685 O O . ILE A 1 84 ? -20.237 -3.313 10.391 1.00 91.62 84 ILE A O 1
ATOM 689 N N . ASP A 1 85 ? -20.366 -3.447 12.634 1.00 91.44 85 ASP A N 1
ATOM 690 C CA . ASP A 1 85 ? -21.498 -4.383 12.693 1.00 91.44 85 ASP A CA 1
ATOM 691 C C . ASP A 1 85 ? -22.781 -3.798 12.070 1.00 91.44 85 ASP A C 1
ATOM 693 O O . ASP A 1 85 ? -23.689 -4.538 11.688 1.00 91.44 85 ASP A O 1
ATOM 697 N N . SER A 1 86 ? -22.889 -2.466 11.970 1.00 91.44 86 SER A N 1
ATOM 698 C CA . SER A 1 86 ? -24.039 -1.805 11.338 1.00 91.44 86 SER A CA 1
ATOM 699 C C . SER A 1 86 ? -24.004 -1.836 9.808 1.00 91.44 86 SER A C 1
ATOM 701 O O . SER A 1 86 ? -25.055 -1.707 9.178 1.00 91.44 86 SER A O 1
ATOM 703 N N . VAL A 1 87 ? -22.817 -2.012 9.219 1.00 91.31 87 VAL A N 1
ATOM 704 C CA . VAL A 1 87 ? -22.599 -2.001 7.764 1.00 91.31 87 VAL A CA 1
ATOM 705 C C . VAL A 1 87 ? -22.308 -3.404 7.236 1.00 91.31 87 VAL A C 1
ATOM 707 O O . VAL A 1 87 ? -22.829 -3.783 6.189 1.00 91.31 87 VAL A O 1
ATOM 710 N N . VAL A 1 88 ? -21.492 -4.175 7.955 1.00 89.88 88 VAL A N 1
ATOM 711 C CA . VAL A 1 88 ? -21.041 -5.509 7.547 1.00 89.88 88 VAL A CA 1
ATOM 712 C C . VAL A 1 88 ? -21.868 -6.561 8.276 1.00 89.88 88 VAL A C 1
ATOM 714 O O . VAL A 1 88 ? -21.906 -6.598 9.506 1.00 89.88 88 VAL A O 1
ATOM 717 N N . GLN A 1 89 ? -22.535 -7.439 7.527 1.00 81.69 89 GLN A N 1
ATOM 718 C CA . GLN A 1 89 ? -23.268 -8.555 8.127 1.00 81.69 89 GLN A CA 1
ATOM 719 C C . GLN A 1 89 ? -22.286 -9.577 8.716 1.00 81.69 89 GLN A C 1
ATOM 721 O O . GLN A 1 89 ? -21.191 -9.767 8.199 1.00 81.69 89 GLN A O 1
ATOM 726 N N . SER A 1 90 ? -22.681 -10.280 9.783 1.00 76.12 90 SER A N 1
ATOM 727 C CA . SER A 1 90 ? -21.779 -11.145 10.566 1.00 76.12 90 SER A CA 1
ATOM 728 C C . SER A 1 90 ? -21.088 -12.272 9.783 1.00 76.12 90 SER A C 1
ATOM 730 O O . SER A 1 90 ? -20.086 -12.800 10.256 1.00 76.12 90 SER A O 1
ATOM 732 N N . ASP A 1 91 ? -21.614 -12.632 8.609 1.00 82.25 91 ASP A N 1
ATOM 733 C CA . ASP A 1 91 ? -21.094 -13.701 7.747 1.00 82.25 91 ASP A CA 1
ATOM 734 C C . ASP A 1 91 ? -20.459 -13.171 6.442 1.00 82.25 91 ASP A C 1
ATOM 736 O O . ASP A 1 91 ? -20.110 -13.954 5.556 1.00 82.25 91 ASP A O 1
ATOM 740 N N . GLU A 1 92 ? -20.319 -11.850 6.299 1.00 86.25 92 GLU A N 1
ATOM 741 C CA . GLU A 1 92 ? -19.771 -11.197 5.109 1.00 86.25 92 GLU A CA 1
ATOM 742 C C . GLU A 1 92 ? -18.281 -10.859 5.275 1.00 86.25 92 GLU A C 1
ATOM 744 O O . GLU A 1 92 ? -17.825 -10.404 6.326 1.00 86.25 92 GLU A O 1
ATOM 749 N N . GLU A 1 93 ? -17.493 -11.079 4.219 1.00 89.62 93 GLU A N 1
ATOM 750 C CA . GLU A 1 93 ? -16.085 -10.685 4.196 1.00 89.62 93 GLU A CA 1
ATOM 751 C C . GLU A 1 93 ? -15.961 -9.167 4.027 1.00 89.62 93 GLU A C 1
ATOM 753 O O . GLU A 1 93 ? -16.492 -8.585 3.079 1.00 89.62 93 GLU A O 1
ATOM 758 N N . ILE A 1 94 ? -15.204 -8.520 4.916 1.00 90.50 94 ILE A N 1
ATOM 759 C CA . ILE A 1 94 ? -14.961 -7.078 4.843 1.00 90.50 94 ILE A CA 1
ATOM 760 C C . ILE A 1 94 ? -14.256 -6.742 3.523 1.00 90.50 94 ILE A C 1
ATOM 762 O O . ILE A 1 94 ? -13.137 -7.173 3.257 1.00 90.50 94 ILE A O 1
ATOM 766 N N . SER A 1 95 ? -14.898 -5.899 2.721 1.00 91.06 95 SER A N 1
ATOM 767 C CA . SER A 1 95 ? -14.374 -5.391 1.450 1.00 91.06 95 SER A CA 1
ATOM 768 C C . SER A 1 95 ? -14.555 -3.877 1.313 1.00 91.06 95 SER A C 1
ATOM 770 O O . SER A 1 95 ? -15.326 -3.261 2.049 1.00 91.06 95 SER A O 1
ATOM 772 N N . LEU A 1 96 ? -13.884 -3.274 0.326 1.00 90.75 96 LEU A N 1
ATOM 773 C CA . LEU A 1 96 ? -14.020 -1.845 0.023 1.00 90.75 96 LEU A CA 1
ATOM 774 C C . LEU A 1 96 ? -15.425 -1.443 -0.455 1.00 90.75 96 LEU A C 1
ATOM 776 O O . LEU A 1 96 ? -15.725 -0.257 -0.442 1.00 90.75 96 LEU A O 1
ATOM 780 N N . ASN A 1 97 ? -16.287 -2.393 -0.828 1.00 88.88 97 ASN A N 1
ATOM 781 C CA . ASN A 1 97 ? -17.661 -2.100 -1.253 1.00 88.88 97 ASN A CA 1
ATOM 782 C C . ASN A 1 97 ? -18.574 -1.666 -0.094 1.00 88.88 97 ASN A C 1
ATOM 784 O O . ASN A 1 97 ? -19.640 -1.120 -0.341 1.00 88.88 97 ASN A O 1
ATOM 788 N N . HIS A 1 98 ? -18.159 -1.892 1.157 1.00 87.12 98 HIS A N 1
ATOM 789 C CA . HIS A 1 98 ? -18.864 -1.413 2.353 1.00 87.12 98 HIS A CA 1
ATOM 790 C C . HIS A 1 98 ? -18.591 0.062 2.658 1.00 87.12 98 HIS A C 1
ATOM 792 O O . HIS A 1 98 ? -19.176 0.631 3.574 1.00 87.12 98 HIS A O 1
ATOM 798 N N . LYS A 1 99 ? -17.638 0.669 1.947 1.00 74.44 99 LYS A N 1
ATOM 799 C CA . LYS A 1 99 ? -17.331 2.086 2.059 1.00 74.44 99 LYS A CA 1
ATOM 800 C C . LYS A 1 99 ? -18.297 2.819 1.127 1.00 74.44 99 LYS A C 1
ATOM 802 O O . LYS A 1 99 ? -18.057 2.784 -0.074 1.00 74.44 99 LYS A O 1
ATOM 807 N N . ASP A 1 100 ? -19.363 3.383 1.700 1.00 60.94 100 ASP A N 1
ATOM 808 C CA . ASP A 1 100 ? -20.424 4.173 1.035 1.00 60.94 100 ASP A CA 1
ATOM 809 C C . ASP A 1 100 ? -20.036 4.818 -0.314 1.00 60.94 100 ASP A C 1
ATOM 811 O O . ASP A 1 100 ? -19.013 5.550 -0.366 1.00 60.94 100 ASP A O 1
#

Foldseek 3Di:
DDLVVCVVPADLVDQDDPSSVLVNVQVVVVVPPPDDPDHDVVVVVVVVVCVCVVCCVVVVVVVVVVCVVLVVDVVNVVVVVVVCCVQAPPPDDDDPVSVD

Sequence (100 aa):
ETIDEHRANLDPDNPLDVIDHYLIECDEQKKNPNGPQFKSEMDLIRTIFDLFAAGFDTSSSTLRWLILYVASHSEVQRKLHEEIDSVVQSDEEISLNHKD

Radius of gyration: 21.62 Å; chains: 1; bounding box: 43×27×55 Å

pLDDT: mean 89.93, std 8.69, range [60.94, 98.44]